Protein AF-A0A2D4QNV1-F1 (afdb_monomer)

Mean predicted aligned error: 12.11 Å

Solvent-accessible surface area (backbone atoms only — not comparable to full-atom values): 5290 Å² total; per-residue (Å²): 132,71,54,61,65,56,54,54,53,18,62,76,66,78,44,81,66,65,62,75,72,42,48,68,79,92,60,78,70,81,43,72,66,49,52,53,51,52,52,53,43,56,43,44,76,71,65,52,52,65,67,56,49,28,62,76,72,66,49,93,41,64,77,67,52,51,62,47,55,58,53,51,54,52,50,51,51,58,50,49,55,56,52,62,79,71,111

Secondary structure (DSSP, 8-state):
---HHHHHHHHHTT----STTTS-SS----SHHHHHHHHHHHHHHTT--HHHHHHHHT-S-HHHHHHHHHHHHHHHHHHHHHHHTT-

Radius of gyration: 17.71 Å; Cα contacts (8 Å, |Δi|>4): 49; chains: 1; bounding box: 43×27×43 Å

Nearest PDB structures (foldseek):
  3crx-assembly1_A  TM=5.325E-01  e=2.992E-01  Punavirus P1
  1tro-assembly2_G  TM=5.057E-01  e=3.658E+00  Escherichia coli str. K-12 substr. W3110
  3r8f-assembly1_D  TM=4.063E-01  e=3.658E+00  Aquifex aeolicus
  6fal-assembly1_A  TM=5.473E-01  e=7.551E+00  Escherichia coli
  3nkh-assembly1_B  TM=4.533E-01  e=7.069E+00  Staphylococcus aureus subsp. aureus USA300_TCH1516

pLDDT: mean 77.19, std 10.87, range [50.25, 91.38]

Structure (mmCIF, N/CA/C/O backbone):
data_AF-A0A2D4QNV1-F1
#
_entry.id   AF-A0A2D4QNV1-F1
#
loop_
_atom_site.group_PDB
_atom_site.id
_atom_site.type_symbol
_atom_site.label_atom_id
_atom_site.label_alt_id
_atom_site.label_comp_id
_atom_site.label_asym_id
_atom_site.label_entity_id
_atom_site.label_seq_id
_atom_site.pdbx_PDB_ins_code
_atom_site.Cartn_x
_atom_site.Cartn_y
_atom_site.Cartn_z
_atom_site.occupancy
_atom_site.B_iso_or_equiv
_atom_site.auth_seq_id
_atom_site.auth_comp_id
_atom_site.auth_asym_id
_atom_site.auth_atom_id
_atom_site.pdbx_PDB_model_num
ATOM 1 N N . MET A 1 1 ? -6.542 -6.443 14.356 1.00 50.25 1 MET A N 1
ATOM 2 C CA . MET A 1 1 ? -6.225 -5.042 14.726 1.00 50.25 1 MET A CA 1
ATOM 3 C C . MET A 1 1 ? -7.346 -4.495 15.594 1.00 50.25 1 MET A C 1
ATOM 5 O O . MET A 1 1 ? -8.500 -4.628 15.207 1.00 50.25 1 MET A O 1
ATOM 9 N N . TYR A 1 2 ? -7.017 -3.897 16.740 1.00 56.06 2 TYR A N 1
ATOM 10 C CA . TYR A 1 2 ? -7.973 -3.157 17.572 1.00 56.06 2 TYR A CA 1
ATOM 11 C C . TYR A 1 2 ? -8.553 -1.962 16.797 1.00 56.06 2 TYR A C 1
ATOM 13 O O . TYR A 1 2 ? -7.820 -1.270 16.088 1.00 56.06 2 TYR A O 1
ATOM 21 N N . LYS A 1 3 ? -9.858 -1.688 16.934 1.00 64.50 3 LYS A N 1
ATOM 22 C CA . LYS A 1 3 ? -10.505 -0.513 16.322 1.00 64.50 3 LYS A CA 1
ATOM 23 C C . LYS A 1 3 ? -10.096 0.770 17.061 1.00 64.50 3 LYS A C 1
ATOM 25 O O . LYS A 1 3 ? -10.827 1.278 17.909 1.00 64.50 3 LYS A O 1
ATOM 30 N N . GLN A 1 4 ? -8.919 1.301 16.730 1.00 67.56 4 GLN A N 1
ATOM 31 C CA . GLN A 1 4 ? -8.349 2.525 17.315 1.00 67.56 4 GLN A CA 1
ATOM 32 C C . GLN A 1 4 ? -9.309 3.726 17.225 1.00 67.56 4 GLN A C 1
ATOM 34 O O . GLN A 1 4 ? -9.371 4.552 18.133 1.00 67.56 4 GLN A O 1
ATOM 39 N N . THR A 1 5 ? -10.124 3.773 16.171 1.00 72.31 5 THR A N 1
ATOM 40 C CA . THR A 1 5 ? -11.187 4.762 15.952 1.00 72.31 5 THR A CA 1
ATOM 41 C C . THR A 1 5 ? -12.187 4.846 17.104 1.00 72.31 5 THR A C 1
ATOM 43 O O . THR A 1 5 ? -12.620 5.941 17.442 1.00 72.31 5 THR A O 1
ATOM 46 N N . ILE A 1 6 ? -12.497 3.734 17.777 1.00 72.19 6 ILE A N 1
ATOM 47 C CA . ILE A 1 6 ? -13.426 3.721 18.921 1.00 72.19 6 ILE A CA 1
ATOM 48 C C . ILE A 1 6 ? -12.826 4.460 20.119 1.00 72.19 6 ILE A C 1
ATOM 50 O O . ILE A 1 6 ? -13.527 5.208 20.799 1.00 72.19 6 ILE A O 1
ATOM 54 N N . ARG A 1 7 ? -11.515 4.304 20.349 1.00 76.38 7 ARG A N 1
ATOM 55 C CA . ARG A 1 7 ? -10.797 5.037 21.403 1.00 76.38 7 ARG A CA 1
ATOM 56 C C . ARG A 1 7 ? -10.757 6.535 21.105 1.00 76.38 7 ARG A C 1
ATOM 58 O O . ARG A 1 7 ? -11.002 7.333 22.002 1.00 76.38 7 ARG A O 1
ATOM 65 N N . ILE A 1 8 ? -10.511 6.902 19.845 1.00 78.38 8 ILE A N 1
ATOM 66 C CA . ILE A 1 8 ? -10.472 8.302 19.395 1.00 78.38 8 ILE A CA 1
ATOM 67 C C . ILE A 1 8 ? -11.838 8.972 19.595 1.00 78.38 8 ILE A C 1
ATOM 69 O O . ILE A 1 8 ? -11.918 10.040 20.197 1.00 78.38 8 ILE A O 1
ATOM 73 N N . THR A 1 9 ? -12.928 8.333 19.161 1.00 78.69 9 THR A N 1
ATOM 74 C CA . THR A 1 9 ? -14.280 8.892 19.318 1.00 78.69 9 THR A CA 1
ATOM 75 C C . THR A 1 9 ? -14.709 8.993 20.783 1.00 78.69 9 THR A C 1
ATOM 77 O O . THR A 1 9 ? -15.371 9.959 21.157 1.00 78.69 9 T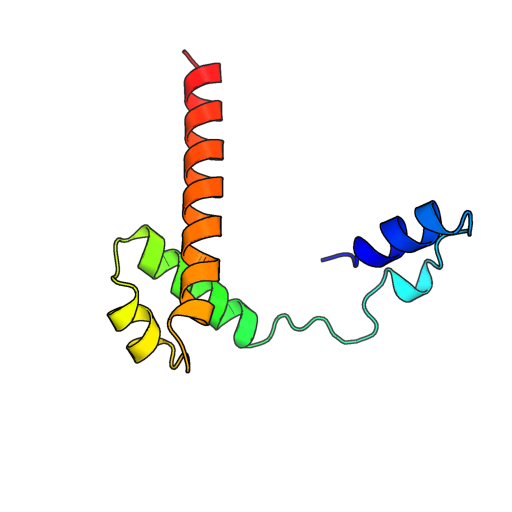HR A O 1
ATOM 80 N N . ALA A 1 10 ? -14.343 8.022 21.623 1.00 80.56 10 ALA A N 1
ATOM 81 C CA . ALA A 1 10 ? -14.636 8.067 23.055 1.00 80.56 10 ALA A CA 1
ATOM 82 C C . ALA A 1 10 ? -13.922 9.244 23.744 1.00 80.56 10 ALA A C 1
ATOM 84 O O . ALA A 1 10 ? -14.560 9.984 24.493 1.00 80.56 10 ALA A O 1
ATOM 85 N N . ALA A 1 11 ? -12.645 9.472 23.409 1.00 81.88 11 ALA A N 1
ATOM 86 C CA . ALA A 1 11 ? -11.872 10.610 23.903 1.00 81.88 11 ALA A CA 1
ATOM 87 C C . ALA A 1 11 ? -12.472 11.957 23.460 1.00 81.88 11 ALA A C 1
ATOM 89 O O . ALA A 1 11 ? -12.643 12.848 24.284 1.00 81.88 11 ALA A O 1
ATOM 90 N N . GLN A 1 12 ? -12.874 12.085 22.190 1.00 83.00 12 GLN A N 1
ATOM 91 C CA . GLN A 1 12 ? -13.516 13.303 21.669 1.00 83.00 12 GLN A CA 1
ATOM 92 C C . GLN A 1 12 ? -14.863 13.614 22.330 1.00 83.00 12 GLN A C 1
ATOM 94 O O . GLN A 1 12 ? -15.250 14.773 22.432 1.00 83.00 12 GLN A O 1
ATOM 99 N N . LYS A 1 13 ? -15.602 12.582 22.746 1.00 86.81 13 LYS A N 1
ATOM 100 C CA . LYS A 1 13 ? -16.930 12.731 23.355 1.00 86.81 13 LYS A CA 1
ATOM 101 C C . LYS A 1 13 ? -16.894 12.756 24.883 1.00 86.81 13 LYS A C 1
ATOM 103 O O . LYS A 1 13 ? -17.964 12.746 25.485 1.00 86.81 13 LYS A O 1
ATOM 108 N N . SER A 1 14 ? -15.709 12.742 25.499 1.00 84.12 14 SER A N 1
ATOM 109 C CA . SER A 1 14 ? -15.529 12.619 26.954 1.00 84.12 14 SER A CA 1
ATOM 110 C C . SER A 1 14 ? -16.330 11.454 27.557 1.00 84.12 14 SER A C 1
ATOM 112 O O . SER A 1 14 ? -16.895 11.563 28.643 1.00 84.12 14 SER A O 1
ATOM 114 N N . LYS A 1 15 ? -16.423 10.334 26.827 1.00 81.75 15 LYS A N 1
ATOM 115 C CA . LYS A 1 15 ? -17.137 9.121 27.252 1.00 81.75 15 LYS A CA 1
ATOM 116 C C . LYS A 1 15 ? -16.151 7.996 27.532 1.00 81.75 15 LYS A C 1
ATOM 118 O O . LYS A 1 15 ? -15.089 7.914 26.918 1.00 81.75 15 LYS A O 1
ATOM 123 N N . SER A 1 16 ? -16.524 7.096 28.438 1.00 81.12 16 SER A N 1
ATOM 124 C CA . SER A 1 16 ? -15.761 5.875 28.684 1.00 81.12 16 SER A CA 1
ATOM 125 C C . SER A 1 16 ? -15.730 4.989 27.432 1.00 81.12 16 SER A C 1
ATOM 127 O O . SER A 1 16 ? -16.687 4.916 26.656 1.00 81.12 16 SER A O 1
ATOM 129 N N . VAL A 1 17 ? -14.593 4.327 27.206 1.00 78.88 17 VAL A N 1
ATOM 130 C CA . VAL A 1 17 ? -14.415 3.422 26.065 1.00 78.88 17 VAL A CA 1
ATOM 131 C C . VAL A 1 17 ? -15.222 2.151 26.315 1.00 78.88 17 VAL A C 1
ATOM 133 O O . VAL A 1 17 ? -14.912 1.399 27.239 1.00 78.88 17 VAL A O 1
ATOM 136 N N . ASN A 1 18 ? -16.215 1.878 25.468 1.00 79.12 18 ASN A N 1
ATOM 137 C CA . ASN A 1 18 ? -16.909 0.594 25.478 1.00 79.12 18 ASN A CA 1
ATOM 138 C C . ASN A 1 18 ? -15.933 -0.506 25.019 1.00 79.12 18 ASN A C 1
ATOM 140 O O . ASN A 1 18 ? -15.515 -0.532 23.857 1.00 79.12 18 ASN A O 1
ATOM 144 N N . ARG A 1 19 ? -15.543 -1.380 25.956 1.00 72.75 19 ARG A N 1
ATOM 145 C CA . ARG A 1 19 ? -14.554 -2.442 25.733 1.00 72.75 19 ARG A CA 1
ATOM 146 C C . ARG A 1 19 ? -15.084 -3.585 24.873 1.00 72.75 19 ARG A C 1
ATOM 148 O O . ARG A 1 19 ? -14.294 -4.168 24.137 1.00 72.75 19 ARG A O 1
ATOM 155 N N . ASP A 1 20 ? -16.387 -3.825 24.873 1.00 70.44 20 ASP A N 1
ATOM 156 C CA . ASP A 1 20 ? -17.008 -4.886 24.074 1.00 70.44 20 ASP A CA 1
ATOM 157 C C . ASP A 1 20 ? -16.934 -4.563 22.578 1.00 70.44 20 ASP A C 1
ATOM 159 O O . ASP A 1 20 ? -16.777 -5.448 21.746 1.00 70.44 20 ASP A O 1
ATOM 163 N N . LEU A 1 21 ? -16.927 -3.272 22.228 1.00 66.94 21 LEU A N 1
ATOM 164 C CA . LEU A 1 21 ? -16.718 -2.818 20.851 1.00 66.94 21 LEU A CA 1
ATOM 165 C C . LEU A 1 21 ? -15.237 -2.811 20.428 1.00 66.94 21 LEU A C 1
ATOM 167 O O . LEU A 1 21 ? -14.940 -2.681 19.236 1.00 66.94 21 LEU A O 1
ATOM 171 N N . LEU A 1 22 ? -14.295 -2.905 21.379 1.00 67.31 22 LEU A N 1
ATOM 172 C CA . LEU A 1 22 ? -12.858 -2.976 21.075 1.00 67.31 22 LEU A CA 1
ATOM 173 C C . LEU A 1 22 ? -12.462 -4.342 20.523 1.00 67.31 22 LEU A C 1
ATOM 175 O O . LEU A 1 22 ? -11.515 -4.422 19.735 1.00 67.31 22 LEU A O 1
ATOM 179 N N . ILE A 1 23 ? -13.161 -5.389 20.957 1.00 59.72 23 ILE A N 1
ATOM 180 C CA . ILE A 1 23 ? -12.984 -6.741 20.452 1.00 59.72 23 ILE A CA 1
ATOM 181 C C . ILE A 1 23 ? -13.817 -6.823 19.171 1.00 59.72 23 ILE A C 1
ATOM 183 O O . ILE A 1 23 ? -15.022 -6.582 19.211 1.00 59.72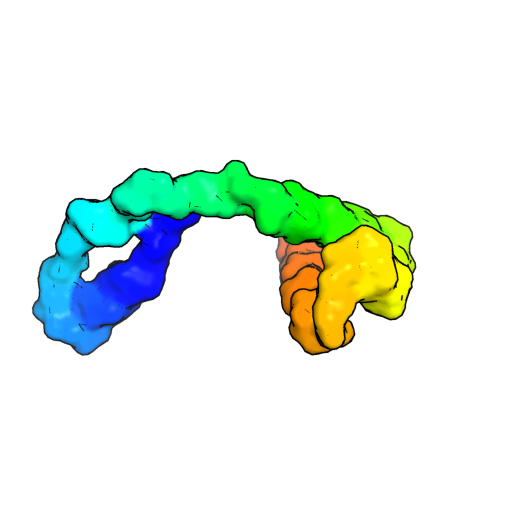 23 ILE A O 1
ATOM 187 N N . PRO A 1 24 ? -13.208 -7.079 18.003 1.00 58.25 24 PRO A N 1
ATOM 188 C CA . PRO A 1 24 ? -13.986 -7.274 16.794 1.00 58.25 24 PRO A CA 1
ATOM 189 C C . PRO A 1 24 ? -14.828 -8.540 16.978 1.00 58.25 24 PRO A C 1
ATOM 191 O O . PRO A 1 24 ? -14.299 -9.637 16.845 1.00 58.25 24 PRO A O 1
ATOM 194 N N . GLY A 1 25 ? -16.115 -8.366 17.300 1.00 55.12 25 GLY A N 1
ATOM 195 C CA . GLY A 1 25 ? -17.113 -9.430 17.263 1.00 55.12 25 GLY A CA 1
ATOM 196 C C . GLY A 1 25 ? -17.075 -10.070 15.882 1.00 55.12 25 GLY A C 1
ATOM 197 O O . GLY A 1 25 ? -17.384 -9.419 14.879 1.00 55.12 25 GLY A O 1
ATOM 198 N N . ASP A 1 26 ? -16.547 -11.288 15.856 1.00 53.91 26 ASP A N 1
ATOM 199 C CA . ASP A 1 26 ? -16.673 -12.325 14.831 1.00 53.91 26 ASP A CA 1
ATOM 200 C C . ASP A 1 26 ? -16.143 -11.973 13.427 1.00 53.91 26 ASP A C 1
ATOM 202 O O . ASP A 1 26 ? -16.123 -12.799 12.522 1.00 53.91 26 ASP A O 1
ATOM 206 N N . ASN A 1 27 ? -15.622 -10.760 13.246 1.00 53.03 27 ASN A N 1
ATOM 207 C CA . ASN A 1 27 ? -15.140 -10.223 11.979 1.00 53.03 27 ASN A CA 1
ATOM 208 C C . ASN A 1 27 ? -13.630 -10.012 12.007 1.00 53.03 27 ASN A C 1
ATOM 210 O O . ASN A 1 27 ? -13.120 -8.961 11.600 1.00 53.03 27 ASN A O 1
ATOM 214 N N . PHE A 1 28 ? -12.885 -11.021 12.459 1.00 53.28 28 PHE A N 1
ATOM 215 C CA . PHE A 1 28 ? -11.492 -11.141 12.051 1.0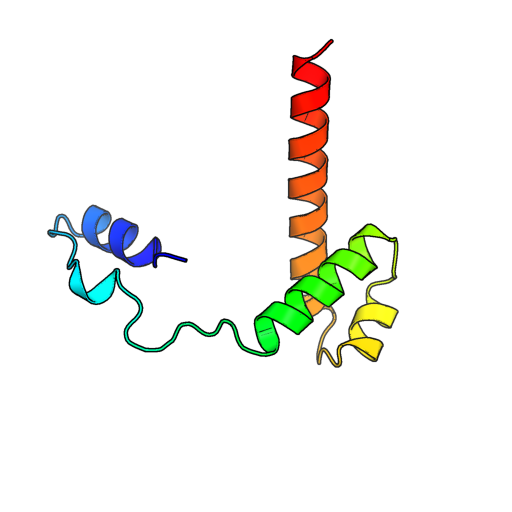0 53.28 28 PHE A CA 1
ATOM 216 C C . PHE A 1 28 ? -11.492 -11.422 10.540 1.00 53.28 28 PHE A C 1
ATOM 218 O O . PHE A 1 28 ? -11.352 -12.556 10.100 1.00 53.28 28 PHE A O 1
ATOM 225 N N . GLN A 1 29 ? -11.678 -10.373 9.728 1.00 54.84 29 GLN A N 1
ATOM 226 C CA . GLN A 1 29 ? -11.547 -10.393 8.268 1.00 54.84 29 GLN A CA 1
ATOM 227 C C . GLN A 1 29 ? -10.071 -10.540 7.873 1.00 54.84 29 GLN A C 1
ATOM 229 O O . GLN A 1 29 ? -9.568 -9.878 6.969 1.00 54.84 29 GLN A O 1
ATOM 234 N N . CYS A 1 30 ? -9.354 -11.444 8.533 1.00 53.56 30 CYS A N 1
ATOM 235 C CA . CYS A 1 30 ? -8.142 -12.037 8.001 1.00 53.56 30 CYS A CA 1
ATOM 236 C C . CYS A 1 30 ? -8.551 -13.070 6.942 1.00 53.56 30 CYS A C 1
ATOM 238 O O . CYS A 1 30 ? -8.267 -14.255 7.048 1.00 53.56 30 CYS A O 1
ATOM 240 N N . GLY A 1 31 ? -9.333 -12.609 5.968 1.00 66.31 31 GLY A N 1
ATOM 241 C CA . GLY A 1 31 ? -9.749 -13.375 4.806 1.00 66.31 31 GLY A CA 1
ATOM 242 C C . GLY A 1 31 ? -8.833 -13.081 3.625 1.00 66.31 31 GLY A C 1
ATOM 243 O O . GLY A 1 31 ? -7.888 -12.295 3.731 1.00 66.31 31 GLY A O 1
ATOM 244 N N . PHE A 1 32 ? -9.174 -13.658 2.473 1.00 71.56 32 PHE A N 1
ATOM 245 C CA . PHE A 1 32 ? -8.463 -13.524 1.194 1.00 71.56 32 PHE A CA 1
ATOM 246 C C . PHE A 1 32 ? -8.041 -12.088 0.836 1.00 71.56 32 PHE A C 1
ATOM 248 O O . PHE A 1 32 ? -7.017 -11.896 0.187 1.00 71.56 32 PHE A O 1
ATOM 255 N N . HIS A 1 33 ? -8.770 -11.075 1.312 1.00 80.00 33 HIS A N 1
ATOM 256 C CA . HIS A 1 33 ? -8.423 -9.668 1.122 1.00 80.00 33 HIS A CA 1
ATOM 257 C C . HIS A 1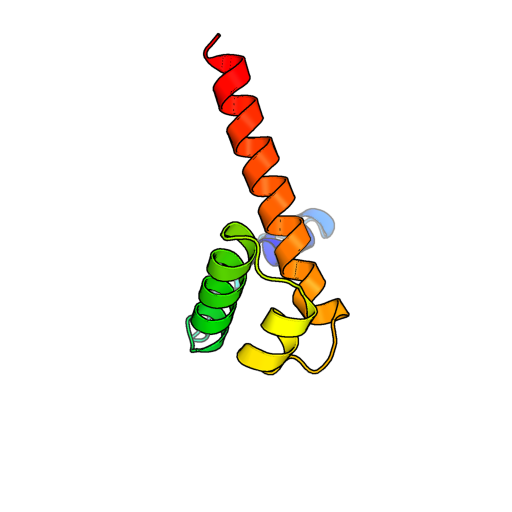 33 ? -7.081 -9.265 1.763 1.00 80.00 33 HIS A C 1
ATOM 259 O O . HIS A 1 33 ? -6.312 -8.521 1.160 1.00 80.00 33 HIS A O 1
ATOM 265 N N . MET A 1 34 ? -6.753 -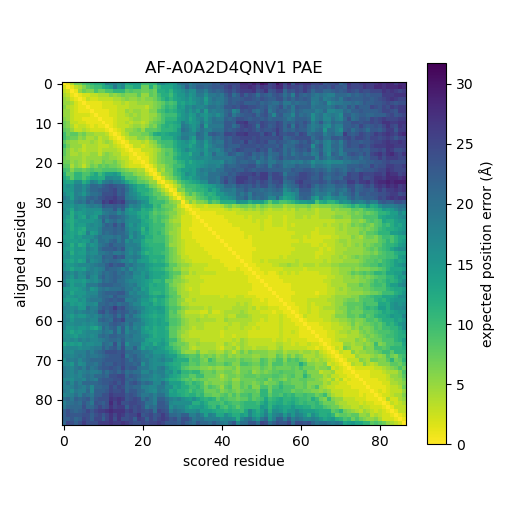9.779 2.955 1.00 78.56 34 MET A N 1
ATOM 266 C CA . MET A 1 34 ? -5.456 -9.520 3.598 1.00 78.56 34 MET A CA 1
ATOM 267 C C . MET A 1 34 ? -4.309 -10.237 2.873 1.00 78.56 34 MET A C 1
ATOM 269 O O . MET A 1 34 ? -3.198 -9.711 2.795 1.00 78.56 34 MET A O 1
ATOM 273 N N . THR A 1 35 ? -4.576 -11.411 2.296 1.00 81.94 35 THR A N 1
ATOM 274 C CA . THR A 1 35 ? -3.606 -12.126 1.455 1.00 81.94 35 THR A CA 1
ATOM 275 C C . THR A 1 35 ? -3.349 -11.368 0.156 1.00 81.94 35 THR A C 1
ATOM 277 O O . THR A 1 35 ? -2.194 -11.127 -0.180 1.00 81.94 35 THR A O 1
ATOM 280 N N . GLN A 1 36 ? -4.405 -10.902 -0.522 1.00 83.88 36 GLN A N 1
ATOM 281 C CA . GLN A 1 36 ? -4.309 -10.046 -1.712 1.00 83.88 36 GLN A CA 1
ATOM 282 C C . GLN A 1 36 ? -3.517 -8.765 -1.411 1.00 83.88 36 GLN A C 1
ATOM 284 O O . GLN A 1 36 ? -2.653 -8.369 -2.187 1.00 83.88 36 GLN A O 1
ATOM 289 N N . TYR A 1 37 ? -3.762 -8.158 -0.246 1.00 82.94 37 TYR A N 1
ATOM 290 C CA . TYR A 1 37 ? -3.028 -6.994 0.246 1.00 82.94 37 TYR A CA 1
ATOM 291 C C . TYR A 1 37 ? -1.529 -7.280 0.430 1.00 82.94 37 TYR A C 1
ATOM 293 O O . TYR A 1 37 ? -0.683 -6.508 -0.016 1.00 82.94 37 TYR A O 1
ATOM 301 N N . THR A 1 38 ? -1.195 -8.395 1.081 1.00 84.69 38 THR A N 1
ATOM 302 C CA . THR A 1 38 ? 0.197 -8.793 1.347 1.00 84.69 38 THR A CA 1
ATOM 303 C C . THR A 1 38 ? 0.934 -9.128 0.050 1.00 84.69 38 THR A C 1
ATOM 305 O O . THR A 1 38 ? 2.065 -8.695 -0.147 1.00 84.69 38 THR A O 1
ATOM 308 N N . PHE A 1 39 ? 0.266 -9.829 -0.866 1.00 87.12 39 PHE A N 1
ATOM 309 C CA . PHE A 1 39 ? 0.781 -10.134 -2.196 1.00 87.12 39 PHE A CA 1
ATOM 310 C C . PHE A 1 39 ? 1.111 -8.862 -2.992 1.00 87.12 39 PHE A C 1
ATOM 312 O O . PHE A 1 39 ? 2.219 -8.739 -3.510 1.00 87.12 39 PHE A O 1
ATOM 319 N N . ALA A 1 40 ? 0.193 -7.888 -3.015 1.00 87.00 40 ALA A N 1
ATOM 320 C CA . ALA A 1 40 ? 0.384 -6.615 -3.714 1.00 87.00 40 ALA A CA 1
ATOM 321 C C . ALA A 1 40 ? 1.618 -5.853 -3.217 1.00 87.00 40 ALA A C 1
ATOM 323 O O . ALA A 1 40 ? 2.409 -5.349 -4.009 1.00 87.00 40 ALA A O 1
ATOM 324 N N . ILE A 1 41 ? 1.784 -5.784 -1.893 1.00 87.25 41 ILE A N 1
ATOM 325 C CA . ILE A 1 41 ? 2.918 -5.105 -1.263 1.00 87.25 41 ILE A CA 1
ATOM 326 C C . ILE A 1 41 ? 4.230 -5.775 -1.637 1.00 87.25 41 ILE A C 1
ATOM 328 O O . ILE A 1 41 ? 5.159 -5.080 -2.022 1.00 87.25 41 ILE A O 1
ATOM 332 N N . ASN A 1 42 ? 4.306 -7.104 -1.553 1.00 87.75 42 ASN A N 1
ATOM 333 C CA . ASN A 1 42 ? 5.544 -7.814 -1.858 1.00 87.75 42 ASN A CA 1
ATOM 334 C C . ASN A 1 42 ? 5.960 -7.602 -3.318 1.00 87.75 42 ASN A C 1
ATOM 336 O O . ASN A 1 42 ? 7.130 -7.362 -3.593 1.00 87.75 42 ASN A O 1
ATOM 340 N N . LEU A 1 43 ? 5.006 -7.633 -4.252 1.00 87.25 43 LEU A N 1
ATOM 341 C CA . LEU A 1 43 ? 5.279 -7.328 -5.656 1.00 87.25 43 LEU A CA 1
ATOM 342 C C . LEU A 1 43 ? 5.718 -5.874 -5.862 1.00 87.25 43 LEU A C 1
ATOM 344 O O . LEU A 1 43 ? 6.650 -5.621 -6.627 1.00 87.25 43 LEU A O 1
ATOM 348 N N . LYS A 1 44 ? 5.089 -4.919 -5.166 1.00 87.00 44 LYS A N 1
ATOM 349 C CA . LYS A 1 44 ? 5.490 -3.510 -5.236 1.00 87.00 44 LYS A CA 1
ATOM 350 C C . LYS A 1 44 ? 6.897 -3.289 -4.683 1.00 87.00 44 LYS A C 1
ATOM 352 O O . LYS A 1 44 ? 7.681 -2.586 -5.312 1.00 87.00 44 LYS A O 1
ATOM 357 N N . ASP A 1 45 ? 7.231 -3.926 -3.562 1.00 83.69 45 ASP A N 1
ATOM 358 C CA . ASP A 1 45 ? 8.559 -3.872 -2.939 1.00 83.69 45 ASP A CA 1
ATOM 359 C C . ASP A 1 45 ? 9.643 -4.467 -3.868 1.00 83.69 45 ASP A C 1
ATOM 361 O O . ASP A 1 45 ? 10.788 -4.024 -3.836 1.00 83.69 45 ASP A O 1
ATOM 365 N N . LEU A 1 46 ? 9.275 -5.410 -4.746 1.00 86.19 46 LEU A N 1
ATOM 366 C CA . LEU A 1 46 ? 10.137 -5.967 -5.800 1.00 86.19 46 LEU A CA 1
ATOM 367 C C . LEU A 1 46 ? 10.204 -5.109 -7.080 1.00 86.19 46 LEU A C 1
ATOM 369 O O . LEU A 1 46 ? 10.870 -5.496 -8.037 1.00 86.19 46 LEU A O 1
ATOM 373 N N . GLY A 1 47 ? 9.534 -3.953 -7.112 1.00 86.38 47 GLY A N 1
ATOM 374 C CA . GLY A 1 47 ? 9.579 -3.013 -8.236 1.00 86.38 47 GLY A CA 1
ATOM 375 C C . GLY A 1 47 ? 8.505 -3.223 -9.306 1.00 86.38 47 GLY A C 1
ATOM 376 O O . GLY A 1 47 ? 8.619 -2.652 -10.385 1.00 86.38 47 GLY A O 1
ATOM 377 N N . THR A 1 48 ? 7.461 -4.010 -9.027 1.00 89.81 48 THR A N 1
ATOM 378 C CA . THR A 1 48 ? 6.353 -4.211 -9.979 1.00 89.81 48 THR A CA 1
ATOM 379 C C . THR A 1 48 ? 5.615 -2.893 -10.250 1.00 89.81 48 THR A C 1
ATOM 381 O O . THR A 1 48 ? 5.355 -2.101 -9.329 1.00 89.81 48 THR A O 1
ATOM 384 N N . ASP A 1 49 ? 5.257 -2.658 -11.513 1.00 90.75 49 ASP A N 1
ATOM 385 C CA . ASP A 1 49 ? 4.501 -1.477 -11.922 1.00 90.75 49 ASP A CA 1
ATOM 386 C C . ASP A 1 49 ? 3.047 -1.511 -11.413 1.00 90.75 49 ASP A C 1
ATOM 388 O O . ASP A 1 49 ? 2.467 -2.571 -11.156 1.00 90.75 49 ASP A O 1
ATOM 392 N N . ASP A 1 50 ? 2.442 -0.334 -11.244 1.00 89.81 50 ASP A N 1
ATOM 393 C CA . ASP A 1 50 ? 1.066 -0.223 -10.750 1.00 89.81 50 ASP A CA 1
ATOM 394 C C . ASP A 1 50 ? 0.038 -0.808 -11.731 1.00 89.81 50 ASP A C 1
ATOM 396 O O . ASP A 1 50 ? -0.989 -1.335 -11.290 1.00 89.81 50 ASP A O 1
ATOM 400 N N . LEU A 1 51 ? 0.309 -0.761 -13.040 1.00 91.38 51 LEU A N 1
ATOM 401 C CA . LEU A 1 51 ? -0.560 -1.330 -14.071 1.00 91.38 51 LEU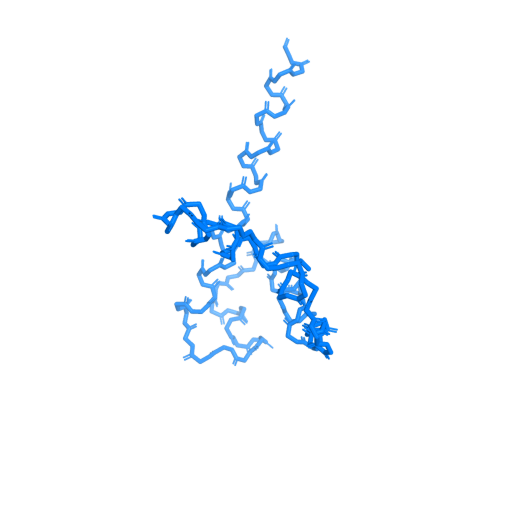 A CA 1
ATOM 402 C C . LEU A 1 51 ? -0.545 -2.867 -14.033 1.00 91.38 51 LEU A C 1
ATOM 404 O O . LEU A 1 51 ? -1.593 -3.516 -14.136 1.00 91.38 51 LEU A O 1
ATOM 408 N N . ASP A 1 52 ? 0.633 -3.449 -13.813 1.00 90.75 52 ASP A N 1
ATOM 409 C CA . ASP A 1 52 ? 0.809 -4.895 -13.662 1.00 90.75 52 ASP A CA 1
ATOM 410 C C . ASP A 1 52 ? 0.141 -5.390 -12.382 1.00 90.75 52 ASP A C 1
ATOM 412 O O . ASP A 1 52 ? -0.609 -6.369 -12.399 1.00 90.75 52 ASP A O 1
ATOM 416 N N . LEU A 1 53 ? 0.322 -4.663 -11.276 1.00 89.62 53 LEU A N 1
ATOM 417 C CA . LEU A 1 53 ? -0.393 -4.930 -10.031 1.00 89.62 53 LEU A CA 1
ATOM 418 C C . LEU A 1 53 ? -1.903 -4.884 -10.243 1.00 89.62 53 LEU A C 1
ATOM 420 O O . LEU A 1 53 ? -2.601 -5.812 -9.830 1.00 89.62 53 LEU A O 1
ATOM 424 N N . GLN A 1 54 ? -2.413 -3.847 -10.915 1.00 90.69 54 GLN A N 1
ATOM 425 C CA . GLN A 1 54 ? -3.835 -3.721 -11.217 1.00 90.69 54 GLN A CA 1
ATOM 426 C C . GLN A 1 54 ? -4.363 -4.948 -11.967 1.00 90.69 54 GLN A C 1
ATOM 428 O O . GLN A 1 54 ? -5.412 -5.485 -11.599 1.00 90.69 54 GLN A O 1
ATOM 433 N N . THR A 1 55 ? -3.619 -5.390 -12.979 1.00 89.25 55 THR A N 1
ATOM 434 C CA . THR A 1 55 ? -3.980 -6.515 -13.843 1.00 89.25 55 THR A CA 1
ATOM 435 C C . THR A 1 55 ? -3.957 -7.836 -13.076 1.00 89.25 55 THR A C 1
ATOM 437 O O . THR A 1 55 ? -4.953 -8.557 -13.063 1.00 89.25 55 THR A O 1
ATOM 440 N N . VAL A 1 56 ? -2.860 -8.135 -12.376 1.00 87.06 56 VAL A N 1
ATOM 441 C CA . VAL A 1 56 ? -2.657 -9.422 -11.692 1.00 87.06 56 VAL A CA 1
ATOM 442 C C . VAL A 1 56 ? -3.551 -9.564 -10.461 1.00 87.06 56 VAL A C 1
ATOM 444 O O . VAL A 1 56 ? -4.066 -10.648 -10.193 1.00 87.06 56 VAL A O 1
ATOM 447 N N . GLY A 1 57 ? -3.765 -8.489 -9.701 1.00 83.00 57 GLY A N 1
ATOM 448 C CA . GLY A 1 57 ? -4.618 -8.542 -8.513 1.00 83.00 57 GLY A CA 1
ATOM 449 C C . GLY A 1 57 ? -6.067 -8.120 -8.738 1.00 83.00 57 GLY A C 1
ATOM 450 O O . GLY A 1 57 ? -6.835 -8.113 -7.776 1.00 83.00 57 GLY A O 1
ATOM 451 N N . GLY A 1 58 ? -6.464 -7.792 -9.973 1.00 85.12 58 GLY A N 1
ATOM 4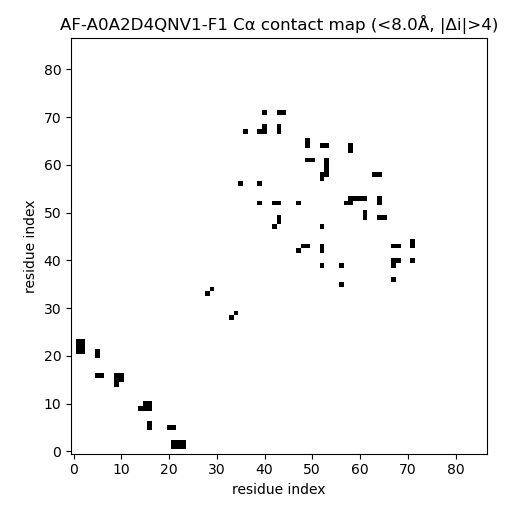52 C CA . GLY A 1 58 ? -7.858 -7.534 -10.343 1.00 85.12 58 GLY A CA 1
ATOM 453 C C . GLY A 1 58 ? -8.447 -6.243 -9.761 1.00 85.12 58 GLY A C 1
ATOM 454 O O . GLY A 1 58 ? -9.647 -6.177 -9.475 1.00 85.12 58 GLY A O 1
ATOM 455 N N . TRP A 1 59 ? -7.630 -5.206 -9.550 1.00 88.94 59 TRP A N 1
ATOM 456 C CA . TRP A 1 59 ? -8.132 -3.926 -9.045 1.00 88.94 59 TRP A CA 1
ATOM 457 C C . TRP A 1 59 ? -8.876 -3.148 -10.132 1.00 88.94 59 TRP A C 1
ATOM 459 O O . TRP A 1 59 ? -8.406 -2.947 -11.247 1.00 88.94 59 TRP A O 1
ATOM 469 N N . ARG A 1 60 ? -10.041 -2.604 -9.773 1.00 88.75 60 ARG A N 1
ATOM 470 C CA . ARG A 1 60 ? -10.869 -1.815 -10.703 1.00 88.75 60 ARG A CA 1
ATOM 471 C C . ARG A 1 60 ? -10.311 -0.422 -11.002 1.00 88.75 60 ARG A C 1
ATOM 473 O O . ARG A 1 60 ? -10.802 0.242 -11.904 1.00 88.75 60 ARG A O 1
ATOM 480 N N . SER A 1 61 ? -9.341 0.051 -10.221 1.00 88.69 61 SER A N 1
ATOM 481 C CA . SER A 1 61 ? -8.716 1.360 -10.423 1.00 88.69 61 SER A CA 1
ATOM 482 C C . SER A 1 61 ? -7.295 1.405 -9.874 1.00 88.69 61 SER A C 1
ATOM 484 O O . SER A 1 61 ? -7.016 0.840 -8.813 1.00 88.69 61 SER A O 1
ATOM 486 N N . LEU A 1 62 ? -6.440 2.188 -10.533 1.00 88.06 62 LEU A N 1
ATOM 487 C CA . LEU A 1 62 ? -5.092 2.507 -10.056 1.00 88.06 62 LEU A CA 1
ATOM 488 C C . LEU A 1 62 ? -5.106 3.239 -8.709 1.00 88.06 62 LEU A C 1
ATOM 490 O O . LEU A 1 62 ? -4.256 2.991 -7.863 1.00 88.06 62 LEU A O 1
ATOM 494 N N . ASN A 1 63 ? -6.140 4.038 -8.428 1.00 88.19 63 ASN A N 1
ATOM 495 C CA . ASN A 1 63 ? -6.318 4.676 -7.117 1.00 88.19 63 ASN A CA 1
ATOM 496 C C . ASN A 1 63 ? -6.414 3.667 -5.961 1.00 88.19 63 ASN A C 1
ATOM 498 O O . ASN A 1 63 ? -6.088 3.996 -4.819 1.00 88.19 63 ASN A O 1
ATOM 502 N N . SER A 1 64 ? -6.880 2.443 -6.231 1.00 84.44 64 SER A N 1
ATOM 503 C CA . SER A 1 64 ? -6.906 1.379 -5.221 1.00 84.44 64 SER A CA 1
ATOM 504 C C . SER A 1 64 ? -5.510 0.797 -4.987 1.00 84.44 64 SER A C 1
ATOM 506 O O . SER A 1 64 ? -5.162 0.530 -3.839 1.00 84.44 64 SER A O 1
ATOM 508 N N . VAL A 1 65 ? -4.709 0.676 -6.052 1.00 86.75 65 VAL A N 1
ATOM 509 C CA . VAL A 1 65 ? -3.320 0.187 -6.026 1.00 86.75 65 VAL A CA 1
ATOM 510 C C . VAL A 1 65 ? -2.380 1.198 -5.358 1.00 86.75 65 VAL A C 1
ATOM 512 O O . VAL A 1 65 ? -1.570 0.823 -4.512 1.00 86.75 65 VAL A O 1
ATOM 515 N N . ALA A 1 66 ? -2.564 2.496 -5.620 1.00 83.62 66 ALA A N 1
ATOM 516 C CA . ALA A 1 66 ? -1.755 3.589 -5.067 1.00 83.62 66 ALA A CA 1
ATOM 517 C C . ALA A 1 66 ? -1.704 3.609 -3.525 1.00 83.62 66 ALA A C 1
ATOM 519 O O . ALA A 1 66 ? -0.753 4.102 -2.915 1.00 83.62 66 ALA A O 1
ATOM 520 N N . ARG A 1 67 ? -2.711 3.027 -2.860 1.00 80.75 67 ARG A N 1
ATOM 521 C CA . ARG A 1 67 ? -2.730 2.886 -1.395 1.00 80.75 67 ARG A CA 1
ATOM 522 C C . ARG A 1 67 ? -1.60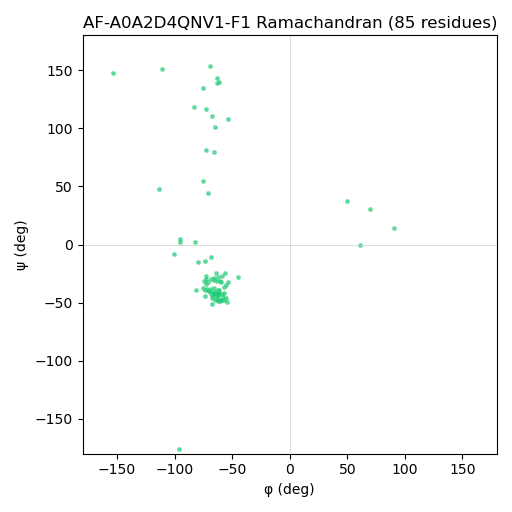8 1.987 -0.870 1.00 80.75 67 ARG A C 1
ATOM 524 O O . ARG A 1 67 ? -1.235 2.130 0.294 1.00 80.75 67 ARG A O 1
ATOM 531 N N . TYR A 1 68 ? -1.090 1.074 -1.689 1.00 76.25 68 TYR A N 1
ATOM 532 C CA . TYR A 1 68 ? 0.010 0.184 -1.322 1.00 76.25 68 TYR A CA 1
ATOM 533 C C . TYR A 1 68 ? 1.366 0.876 -1.465 1.00 76.25 68 TYR A C 1
ATOM 535 O O . TYR A 1 68 ? 2.186 0.758 -0.559 1.00 76.25 68 TYR A O 1
ATOM 543 N N . VAL A 1 69 ? 1.546 1.692 -2.510 1.00 71.31 69 VAL A N 1
ATOM 544 C CA . VAL A 1 69 ? 2.766 2.486 -2.753 1.00 71.31 69 VAL A CA 1
ATOM 545 C C . VAL A 1 69 ? 3.111 3.355 -1.544 1.00 71.31 69 VAL A C 1
ATOM 547 O O . VAL A 1 69 ? 4.212 3.268 -1.002 1.00 71.31 69 VAL A O 1
ATOM 550 N N . LYS A 1 70 ? 2.125 4.100 -1.028 1.00 71.62 70 LYS A N 1
ATOM 551 C CA . LYS A 1 70 ? 2.311 4.962 0.147 1.00 71.62 70 LYS A CA 1
ATOM 552 C C . LYS A 1 70 ? 2.813 4.193 1.376 1.00 71.62 70 LYS A C 1
ATOM 554 O O . LYS A 1 70 ? 3.628 4.703 2.141 1.00 71.62 70 LYS A O 1
ATOM 559 N N . LYS A 1 71 ? 2.348 2.953 1.569 1.00 72.25 71 LYS A N 1
ATOM 560 C CA . LYS A 1 71 ? 2.788 2.113 2.692 1.00 72.25 71 LYS A CA 1
ATOM 561 C C . LYS A 1 71 ? 4.209 1.586 2.507 1.00 72.25 71 LYS A C 1
ATOM 563 O O . LYS A 1 71 ? 4.908 1.429 3.507 1.00 72.25 71 LYS A O 1
ATOM 568 N N . THR A 1 72 ? 4.623 1.298 1.275 1.00 73.06 72 THR A N 1
ATOM 569 C CA . THR A 1 72 ? 6.004 0.909 0.959 1.00 73.06 72 THR A CA 1
ATOM 570 C C . THR A 1 72 ? 6.966 2.063 1.242 1.00 73.06 72 THR A C 1
ATOM 572 O O . THR A 1 72 ? 7.930 1.871 1.977 1.00 73.06 72 THR A O 1
ATOM 575 N N . GLU A 1 73 ? 6.662 3.281 0.785 1.00 76.38 73 GLU A N 1
ATOM 576 C CA . GLU A 1 73 ? 7.492 4.472 1.038 1.00 76.38 73 GLU A CA 1
ATOM 577 C C . GLU A 1 73 ? 7.609 4.822 2.529 1.00 76.38 73 GLU A C 1
ATOM 579 O O . GLU A 1 73 ? 8.679 5.193 3.016 1.00 76.38 73 GLU A O 1
ATOM 584 N N . GLU A 1 74 ? 6.508 4.725 3.282 1.00 77.00 74 GLU A N 1
ATOM 585 C CA . GLU A 1 74 ? 6.522 4.901 4.740 1.00 77.00 74 GLU A CA 1
ATOM 586 C C . GLU A 1 74 ? 7.419 3.854 5.416 1.00 77.00 74 GLU A C 1
ATOM 588 O O . GLU A 1 74 ? 8.198 4.189 6.310 1.00 77.00 74 GLU A O 1
ATOM 593 N N . ARG A 1 75 ? 7.355 2.593 4.968 1.00 74.44 75 ARG A N 1
ATOM 594 C CA . ARG A 1 75 ? 8.173 1.505 5.517 1.00 74.44 75 ARG A CA 1
ATOM 595 C C . ARG A 1 75 ? 9.654 1.680 5.184 1.00 74.44 75 ARG A C 1
ATOM 597 O O . ARG A 1 75 ? 10.483 1.493 6.069 1.00 74.44 75 ARG A O 1
ATOM 604 N N . GLN A 1 76 ? 9.974 2.070 3.951 1.00 78.12 76 GLN A N 1
ATOM 605 C CA . GLN A 1 76 ? 11.341 2.372 3.522 1.00 78.12 76 GLN A CA 1
ATOM 606 C C . GLN A 1 76 ? 11.931 3.522 4.339 1.00 78.12 76 GLN A C 1
ATOM 608 O O . GLN A 1 76 ? 13.006 3.363 4.909 1.00 78.12 76 GLN A O 1
ATOM 613 N N . ARG A 1 77 ? 11.201 4.636 4.500 1.00 78.81 77 ARG A N 1
ATOM 614 C CA . ARG A 1 77 ? 11.636 5.753 5.358 1.00 78.81 77 ARG A CA 1
ATOM 615 C C . ARG A 1 77 ? 11.865 5.331 6.806 1.00 78.81 77 ARG A C 1
ATOM 617 O O . ARG A 1 77 ? 12.866 5.715 7.397 1.00 78.81 77 ARG A O 1
ATOM 624 N N . ALA A 1 78 ? 10.978 4.511 7.367 1.00 78.25 78 ALA A N 1
ATOM 625 C CA . ALA A 1 78 ? 11.153 3.984 8.718 1.00 78.25 78 ALA A CA 1
ATOM 626 C C . ALA A 1 78 ? 12.359 3.035 8.845 1.00 78.25 78 ALA A C 1
ATOM 628 O O . ALA A 1 78 ? 12.929 2.922 9.926 1.00 78.25 78 ALA A O 1
ATOM 629 N N . HIS A 1 79 ? 12.737 2.327 7.777 1.00 75.94 79 HIS A N 1
ATOM 630 C CA . HIS A 1 79 ? 13.958 1.519 7.745 1.00 75.94 79 HIS A CA 1
ATOM 631 C C . HIS A 1 79 ? 15.215 2.381 7.654 1.00 75.94 79 HIS A C 1
ATOM 633 O O . HIS A 1 79 ? 16.154 2.143 8.406 1.00 75.94 79 HIS A O 1
ATOM 639 N N . LEU A 1 80 ? 15.211 3.399 6.793 1.00 78.19 80 LEU A N 1
ATOM 640 C CA . LEU A 1 80 ? 16.330 4.329 6.649 1.00 78.19 80 LEU A CA 1
ATOM 641 C C . LEU A 1 80 ? 16.598 5.102 7.944 1.00 78.19 80 LEU A C 1
ATOM 643 O O . LEU A 1 80 ? 17.737 5.147 8.380 1.00 78.19 80 LEU A O 1
ATOM 647 N N . GLY A 1 81 ? 15.558 5.590 8.629 1.00 82.75 81 GLY A N 1
ATOM 648 C CA . GLY A 1 81 ? 15.739 6.266 9.921 1.00 82.75 81 GLY A CA 1
ATOM 649 C C . GLY A 1 81 ? 16.397 5.382 10.990 1.00 82.75 81 GLY A C 1
ATOM 650 O O . GLY A 1 81 ? 17.175 5.871 11.794 1.00 82.75 81 GLY A O 1
ATOM 651 N N . LYS A 1 82 ? 16.156 4.063 10.965 1.00 77.50 82 LYS A N 1
ATOM 652 C CA . LYS A 1 82 ? 16.839 3.123 11.871 1.00 77.50 82 LYS A CA 1
ATOM 653 C C . LYS A 1 82 ? 18.304 2.896 11.509 1.00 77.50 82 LYS A C 1
ATOM 655 O O . LYS A 1 82 ? 19.072 2.549 12.393 1.00 77.50 82 LYS A O 1
ATOM 660 N N . LEU A 1 83 ? 18.661 3.003 10.230 1.00 74.38 83 LEU A N 1
ATOM 661 C CA . LEU A 1 83 ? 20.052 2.912 9.788 1.00 74.38 83 LEU A CA 1
ATOM 662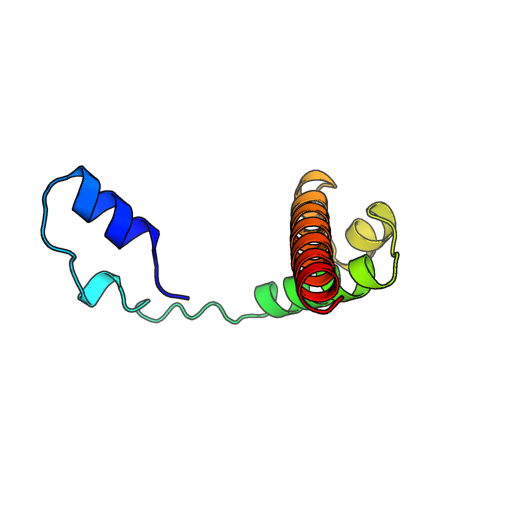 C C . LEU A 1 83 ? 20.822 4.179 10.165 1.00 74.38 83 LEU A C 1
ATOM 664 O O . LEU A 1 83 ? 21.953 4.061 10.620 1.00 74.38 83 LEU A O 1
ATOM 668 N N . ASP A 1 84 ? 20.197 5.352 10.042 1.00 71.88 84 ASP A N 1
ATOM 669 C CA . ASP A 1 84 ? 20.788 6.625 10.471 1.00 71.88 84 ASP A CA 1
ATOM 670 C C . ASP A 1 84 ? 21.066 6.646 11.983 1.00 71.88 84 ASP A C 1
ATOM 672 O O . ASP A 1 84 ? 22.123 7.102 12.395 1.00 71.88 84 ASP A O 1
ATOM 676 N N . ASP A 1 85 ? 20.181 6.080 12.812 1.00 69.19 85 ASP A N 1
ATOM 677 C CA . ASP A 1 85 ? 20.399 5.958 14.267 1.00 69.19 85 ASP A CA 1
ATOM 678 C C . ASP A 1 85 ? 21.524 4.964 14.649 1.00 69.19 85 ASP A C 1
ATOM 680 O O . ASP A 1 85 ? 21.897 4.865 15.822 1.00 69.19 85 ASP A O 1
ATOM 684 N N . MET A 1 86 ? 22.030 4.175 13.692 1.00 64.44 86 MET A N 1
ATOM 685 C CA . MET A 1 86 ? 23.077 3.164 13.905 1.00 64.44 86 MET A CA 1
ATOM 686 C C . MET A 1 86 ? 24.483 3.623 13.481 1.00 64.44 86 MET A C 1
ATOM 688 O O . MET A 1 86 ? 25.438 2.886 13.747 1.00 64.44 86 MET A O 1
ATOM 692 N N . ILE A 1 87 ? 24.615 4.780 12.820 1.00 56.47 87 ILE A N 1
ATOM 693 C CA . ILE A 1 87 ? 25.884 5.366 12.340 1.00 56.47 87 ILE A CA 1
ATOM 694 C C . ILE A 1 87 ? 26.263 6.551 13.231 1.00 56.47 87 ILE A C 1
ATOM 696 O O . ILE A 1 87 ? 27.457 6.629 13.602 1.00 56.47 87 ILE A O 1
#

Sequence (87 aa):
MYKQTIRITAAQKSKSVNRDLLIPGDNFQCGFHMTQYTFAINLKDLGTDDLDLQTVGGWRSLNSVARYVKKTEERQRAHLGKLDDMI

Foldseek 3Di:
DFPVVQVVVCVVVVHDRDVVNRPPPPPPVPDVVVVLLVVLLVCVLVPDDLVVNCVVSVPPDSVVSVVSVVVNVVVVVVVVVVVVVVD